Protein AF-A0A101E761-F1 (afdb_monomer_lite)

Structure (mmCIF, N/CA/C/O backbone):
data_AF-A0A101E761-F1
#
_entry.id   AF-A0A101E761-F1
#
loop_
_atom_site.group_PDB
_atom_site.id
_atom_site.type_symbol
_atom_site.label_atom_id
_atom_site.label_alt_id
_atom_site.label_comp_id
_atom_site.label_asym_id
_atom_site.label_entity_id
_atom_site.label_seq_id
_atom_site.pdbx_PDB_ins_code
_atom_site.Cartn_x
_atom_site.Cartn_y
_atom_site.Cartn_z
_atom_site.occupancy
_atom_site.B_iso_or_equiv
_atom_site.auth_seq_id
_atom_site.auth_comp_id
_atom_site.auth_asym_id
_atom_site.auth_atom_id
_atom_site.pdbx_PDB_model_num
ATOM 1 N N . MET A 1 1 ? -20.267 7.937 5.409 1.00 57.31 1 MET A N 1
ATOM 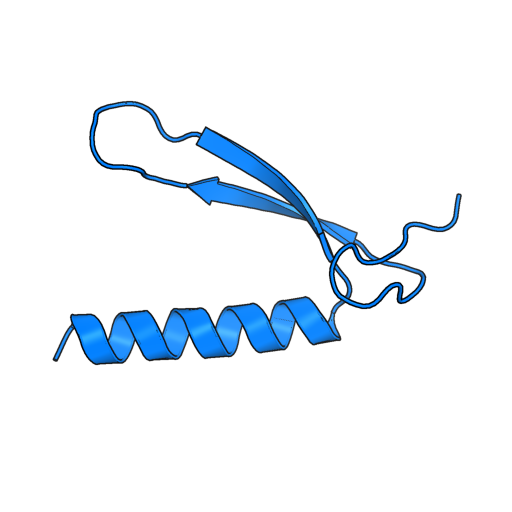2 C CA . MET A 1 1 ? -19.778 6.805 4.590 1.00 57.31 1 MET A CA 1
ATOM 3 C C . MET A 1 1 ? -18.605 6.175 5.318 1.00 57.31 1 MET A C 1
ATOM 5 O O . MET A 1 1 ? -17.713 6.907 5.724 1.00 57.31 1 MET A O 1
ATOM 9 N N . VAL A 1 2 ? -18.638 4.866 5.574 1.00 70.56 2 VAL A N 1
ATOM 10 C CA . VAL A 1 2 ? -17.531 4.172 6.250 1.00 70.56 2 VAL A CA 1
ATOM 11 C C . VAL A 1 2 ? -16.596 3.636 5.176 1.00 70.56 2 VAL A C 1
ATOM 13 O O . VAL A 1 2 ? -16.916 2.646 4.529 1.00 70.56 2 VAL A O 1
ATOM 16 N N . ASN A 1 3 ? -15.456 4.295 4.979 1.00 85.94 3 ASN A N 1
ATOM 17 C CA . ASN A 1 3 ? -14.416 3.788 4.088 1.00 85.94 3 ASN A CA 1
ATOM 18 C C . ASN A 1 3 ? -13.780 2.552 4.734 1.00 85.94 3 ASN A C 1
ATOM 20 O O . ASN A 1 3 ? -13.284 2.635 5.863 1.00 85.94 3 ASN A O 1
ATOM 24 N N . GLN A 1 4 ? -13.825 1.418 4.040 1.00 93.81 4 GLN A N 1
ATOM 25 C CA . GLN A 1 4 ? -13.241 0.156 4.491 1.00 93.81 4 GLN A CA 1
ATOM 26 C C . GLN A 1 4 ? -11.911 -0.093 3.786 1.00 93.81 4 GLN A C 1
ATOM 28 O O . GLN A 1 4 ? -11.744 0.259 2.622 1.00 93.81 4 GLN A O 1
ATOM 33 N N . CYS A 1 5 ? -10.958 -0.669 4.511 1.00 92.56 5 CYS A N 1
ATOM 34 C CA . CYS A 1 5 ? -9.662 -1.046 3.969 1.00 92.56 5 CYS A CA 1
ATOM 35 C C . CYS A 1 5 ? -9.827 -2.208 2.987 1.00 92.56 5 CYS A C 1
ATOM 37 O O . CYS A 1 5 ? -10.376 -3.242 3.361 1.00 92.56 5 CYS A O 1
ATOM 39 N N . GLU A 1 6 ? -9.282 -2.081 1.781 1.00 90.19 6 GLU A N 1
ATOM 40 C CA . GLU A 1 6 ? -9.361 -3.117 0.741 1.00 90.19 6 GLU A CA 1
ATOM 41 C C . GLU A 1 6 ? -8.558 -4.382 1.086 1.00 90.19 6 GLU A C 1
ATOM 43 O O . GLU A 1 6 ? -8.802 -5.440 0.519 1.00 90.19 6 GLU A O 1
ATOM 48 N N . PHE A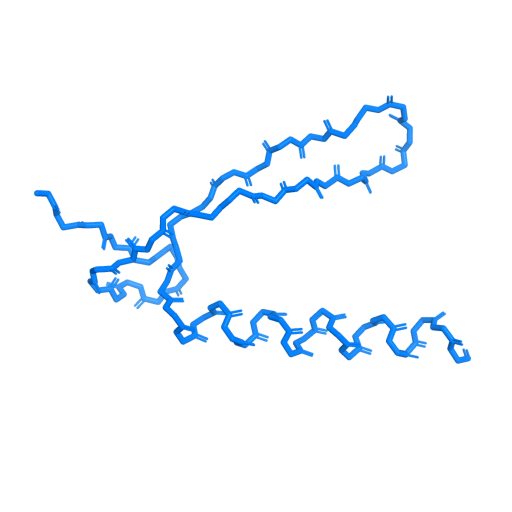 1 7 ? -7.632 -4.305 2.050 1.00 88.56 7 PHE A N 1
ATOM 49 C CA . PHE A 1 7 ? -6.781 -5.434 2.446 1.00 88.56 7 PHE A CA 1
ATOM 50 C C . PHE A 1 7 ? -7.293 -6.210 3.661 1.00 88.56 7 PHE A C 1
ATOM 52 O O . PHE A 1 7 ? -7.097 -7.418 3.747 1.00 88.56 7 PHE A O 1
ATOM 59 N N . CYS A 1 8 ? -7.893 -5.526 4.637 1.00 91.44 8 CYS A N 1
ATOM 60 C CA . CYS A 1 8 ? -8.266 -6.133 5.922 1.00 91.44 8 CYS A CA 1
ATOM 61 C C . CYS A 1 8 ? -9.699 -5.822 6.376 1.00 91.44 8 CYS A C 1
ATOM 63 O O . CYS A 1 8 ? -10.102 -6.272 7.445 1.00 91.44 8 CYS A O 1
ATOM 65 N N . GLY A 1 9 ? -10.459 -5.027 5.614 1.00 91.56 9 GLY A N 1
ATOM 66 C CA . GLY A 1 9 ? -11.836 -4.642 5.943 1.00 91.56 9 GLY A CA 1
ATOM 67 C C . GLY A 1 9 ? -11.979 -3.626 7.083 1.00 91.56 9 GLY A C 1
ATOM 68 O O . GLY A 1 9 ? -13.098 -3.265 7.448 1.00 91.56 9 GLY A O 1
ATOM 69 N N . GLU A 1 10 ? -10.874 -3.139 7.658 1.00 92.44 10 GLU A N 1
ATOM 70 C CA . GLU A 1 10 ? -10.914 -2.191 8.771 1.00 92.44 10 GLU A CA 1
ATOM 71 C C . GLU A 1 10 ? -11.598 -0.874 8.379 1.00 92.44 10 GLU A C 1
ATOM 73 O O . GLU A 1 10 ? -11.375 -0.321 7.300 1.00 92.44 10 GLU A O 1
ATOM 78 N N . LYS A 1 11 ? -12.454 -0.375 9.273 1.00 89.75 11 LYS A N 1
ATOM 79 C CA . LYS A 1 11 ? -13.209 0.867 9.086 1.00 89.75 11 LYS A CA 1
ATOM 80 C C . LYS A 1 11 ? -12.288 2.083 9.248 1.00 89.75 11 LYS A C 1
ATOM 82 O O . LYS A 1 11 ? -11.284 2.017 9.948 1.00 89.75 11 LYS A O 1
ATOM 87 N N . ASN A 1 12 ? -12.668 3.216 8.657 1.00 87.06 12 ASN A N 1
ATOM 88 C CA . ASN A 1 12 ? -11.895 4.470 8.650 1.00 87.06 12 ASN A CA 1
ATOM 89 C C . ASN A 1 12 ? -10.597 4.400 7.827 1.00 87.06 12 ASN A C 1
ATOM 91 O O . ASN A 1 12 ? -9.601 5.055 8.145 1.00 87.06 12 ASN A O 1
ATOM 95 N N . ALA A 1 13 ? -10.615 3.626 6.742 1.00 91.06 13 ALA A N 1
ATOM 96 C CA . ALA A 1 13 ? -9.532 3.622 5.771 1.00 91.06 13 ALA A CA 1
ATOM 97 C C . ALA A 1 13 ? -9.419 4.972 5.046 1.00 91.06 13 ALA A C 1
ATOM 99 O O . ALA A 1 13 ? -10.412 5.667 4.799 1.00 91.06 13 ALA A O 1
ATOM 100 N N . LYS A 1 14 ? -8.189 5.338 4.686 1.00 89.75 14 LYS A N 1
ATOM 101 C CA . LYS A 1 14 ? -7.889 6.555 3.931 1.00 89.75 14 LYS A CA 1
ATOM 102 C C . LYS A 1 14 ? -7.555 6.193 2.493 1.00 89.75 14 LYS A C 1
ATOM 104 O O . LYS A 1 14 ? -6.905 5.181 2.238 1.00 89.75 14 LYS A O 1
ATOM 109 N N . ARG A 1 15 ? -7.960 7.054 1.561 1.00 90.56 15 ARG A N 1
ATOM 110 C CA . ARG A 1 15 ? -7.536 6.950 0.165 1.00 90.56 15 ARG A CA 1
ATOM 111 C C . ARG A 1 15 ? -6.044 7.259 0.072 1.00 90.56 15 ARG A C 1
ATOM 113 O O . ARG A 1 15 ? -5.589 8.283 0.577 1.00 90.56 15 ARG A O 1
ATOM 120 N N . VAL A 1 16 ? -5.297 6.371 -0.563 1.00 88.50 16 VAL A N 1
ATOM 121 C CA . VAL A 1 16 ? -3.879 6.529 -0.882 1.00 88.50 16 VAL A CA 1
ATOM 122 C C . VAL A 1 16 ? -3.731 6.256 -2.369 1.00 88.50 16 VAL A C 1
ATOM 124 O O . VAL A 1 16 ? -4.221 5.241 -2.845 1.00 88.50 16 VAL A O 1
ATOM 127 N N . CYS A 1 17 ? -3.078 7.162 -3.089 1.00 86.50 17 CYS A N 1
ATOM 128 C CA . CYS A 1 17 ? -2.778 6.996 -4.506 1.00 86.50 17 CYS A CA 1
ATOM 129 C C . CYS A 1 17 ? -1.272 6.798 -4.678 1.00 86.50 17 CYS A C 1
ATOM 131 O O . CYS A 1 17 ? -0.476 7.458 -4.008 1.00 86.50 17 CYS A O 1
ATOM 133 N N . THR A 1 18 ? -0.893 5.840 -5.515 1.00 82.50 18 THR A N 1
ATOM 134 C CA . THR A 1 18 ? 0.492 5.443 -5.759 1.00 82.50 18 THR A CA 1
ATOM 135 C C . THR A 1 18 ? 0.748 5.473 -7.252 1.00 82.50 18 THR A C 1
ATOM 137 O O . THR A 1 18 ? -0.033 4.929 -8.030 1.00 82.50 18 THR A O 1
ATOM 140 N N . LEU A 1 19 ? 1.851 6.104 -7.639 1.00 82.81 19 LEU A N 1
ATOM 141 C CA . LEU A 1 19 ? 2.328 6.091 -9.013 1.00 82.81 19 LEU A CA 1
ATOM 142 C C . LEU A 1 19 ? 3.133 4.815 -9.239 1.00 82.81 19 LEU A C 1
ATOM 144 O O . LEU A 1 19 ? 4.140 4.580 -8.568 1.00 82.81 19 LEU A O 1
ATOM 148 N N . VAL A 1 20 ? 2.662 3.987 -10.162 1.00 81.12 20 VAL A N 1
ATOM 149 C CA . VAL A 1 20 ? 3.326 2.756 -10.576 1.00 81.12 20 VAL A CA 1
ATOM 150 C C . VAL A 1 20 ? 4.035 3.028 -11.895 1.00 81.12 20 VAL A C 1
ATOM 152 O O . VAL A 1 20 ? 3.405 3.352 -12.902 1.00 81.12 20 VAL A O 1
ATOM 155 N N . PHE A 1 21 ? 5.359 2.896 -11.871 1.00 75.06 21 PHE A N 1
ATOM 156 C CA . PHE A 1 21 ? 6.203 2.901 -13.058 1.00 75.06 21 PHE A CA 1
ATOM 157 C C . PHE A 1 21 ? 6.384 1.444 -13.487 1.00 75.06 21 PHE A C 1
ATOM 159 O O . PHE A 1 21 ? 7.229 0.738 -12.940 1.00 75.06 21 PHE A O 1
ATOM 166 N N . ALA A 1 22 ? 5.528 0.966 -14.387 1.00 69.31 22 ALA A N 1
ATOM 167 C CA . ALA A 1 22 ? 5.838 -0.230 -15.162 1.00 69.31 22 ALA A CA 1
ATOM 168 C C . ALA A 1 22 ? 6.740 0.202 -16.327 1.00 69.31 22 ALA A C 1
ATOM 170 O O . ALA A 1 22 ? 6.538 1.294 -16.863 1.00 69.31 22 ALA A O 1
ATOM 171 N N . ASP A 1 23 ? 7.753 -0.604 -16.654 1.00 61.53 23 ASP A N 1
ATOM 172 C CA . ASP A 1 23 ? 8.636 -0.358 -17.797 1.00 61.53 23 ASP A CA 1
ATOM 173 C C . ASP A 1 23 ? 7.796 -0.010 -19.037 1.00 61.53 23 ASP A C 1
ATOM 175 O O . ASP A 1 23 ? 6.828 -0.702 -19.344 1.00 61.53 23 ASP A O 1
ATOM 179 N N . GLU A 1 24 ? 8.190 1.073 -19.714 1.00 58.34 24 GLU A N 1
ATOM 180 C CA . GLU A 1 24 ? 7.585 1.673 -20.917 1.00 58.34 24 GLU A CA 1
ATOM 181 C C . GLU A 1 24 ? 6.589 2.842 -20.688 1.00 58.34 24 GLU A C 1
ATOM 183 O O . GLU A 1 24 ? 5.366 2.759 -20.781 1.00 58.34 24 GLU A O 1
ATOM 188 N N . ASN A 1 25 ? 7.200 4.020 -20.514 1.00 60.38 25 ASN A N 1
ATOM 189 C CA . ASN A 1 25 ? 6.764 5.346 -20.980 1.00 60.38 25 ASN A CA 1
ATOM 190 C C . ASN A 1 25 ? 5.602 6.087 -20.299 1.00 60.38 25 ASN A C 1
ATOM 192 O O . ASN A 1 25 ? 5.549 7.307 -20.465 1.00 60.38 25 ASN A O 1
ATOM 196 N N . TYR A 1 26 ? 4.740 5.461 -19.488 1.00 68.94 26 TYR A N 1
ATOM 197 C CA . TYR A 1 26 ? 3.672 6.204 -18.793 1.00 68.94 26 TYR A CA 1
ATOM 198 C C . TYR A 1 26 ? 3.437 5.742 -17.346 1.00 68.94 26 TYR A C 1
ATOM 200 O O . TYR A 1 26 ? 2.957 4.627 -17.134 1.00 68.94 26 TYR A O 1
ATOM 208 N N . PRO A 1 27 ? 3.709 6.591 -16.332 1.00 76.56 27 PRO A N 1
ATOM 209 C CA . PRO A 1 27 ? 3.348 6.276 -14.957 1.00 76.56 27 PRO A CA 1
ATOM 210 C C . PRO A 1 27 ? 1.827 6.212 -14.814 1.00 76.56 27 PRO A C 1
ATOM 212 O O . PRO A 1 27 ? 1.112 7.133 -15.209 1.00 76.56 27 PRO A O 1
ATOM 215 N N . GLN A 1 28 ? 1.337 5.129 -14.218 1.00 80.31 28 GLN A N 1
ATOM 216 C CA . GLN A 1 28 ? -0.083 4.952 -13.930 1.00 80.31 28 GLN A CA 1
ATOM 217 C C . GLN A 1 28 ? -0.361 5.256 -12.458 1.00 80.31 28 GLN A C 1
ATOM 219 O O . GLN A 1 28 ? 0.312 4.737 -11.566 1.00 80.31 28 GLN A O 1
ATOM 224 N N . GLU A 1 29 ? -1.360 6.098 -12.194 1.00 85.19 29 GLU A N 1
ATOM 225 C CA . GLU A 1 29 ? -1.843 6.343 -10.836 1.00 85.19 29 GLU A CA 1
ATOM 226 C C . GLU A 1 29 ? -2.864 5.274 -10.437 1.00 85.19 29 GLU A C 1
ATOM 228 O O . GLU A 1 29 ? -3.898 5.111 -11.082 1.00 85.19 29 GLU A O 1
ATOM 233 N N . TYR A 1 30 ? -2.593 4.586 -9.331 1.00 84.38 30 TYR A N 1
ATOM 234 C CA . TYR A 1 30 ? -3.522 3.652 -8.709 1.00 84.38 30 TYR A CA 1
ATOM 235 C C . TYR A 1 30 ? -3.918 4.150 -7.327 1.00 84.38 30 TYR A C 1
ATOM 237 O O . TYR A 1 30 ? -3.062 4.403 -6.480 1.00 84.38 30 TYR A O 1
ATOM 245 N N . CYS A 1 31 ? -5.221 4.276 -7.084 1.00 87.50 31 CYS A N 1
ATOM 246 C CA . CYS A 1 31 ? -5.763 4.687 -5.795 1.00 87.50 31 CYS A CA 1
ATOM 247 C C . CYS A 1 31 ? -6.445 3.522 -5.086 1.00 87.50 31 CYS A C 1
ATOM 249 O O . CYS A 1 31 ? -7.246 2.817 -5.688 1.00 87.50 31 CYS A O 1
ATOM 251 N N . TRP A 1 32 ? -6.191 3.404 -3.787 1.00 88.69 32 TRP A N 1
ATOM 252 C CA . TRP A 1 32 ? -6.756 2.380 -2.913 1.00 88.69 32 TRP A CA 1
ATOM 253 C C . TRP A 1 32 ? -7.201 2.965 -1.573 1.00 88.69 32 TRP A C 1
ATOM 255 O O . TRP A 1 32 ? -6.659 3.967 -1.096 1.00 88.69 32 TRP A O 1
ATOM 265 N N . LEU A 1 33 ? -8.186 2.331 -0.943 1.00 92.56 33 LEU A N 1
ATOM 266 C CA . LEU A 1 33 ? -8.596 2.602 0.431 1.00 92.56 33 LEU A CA 1
ATOM 267 C C . LEU A 1 33 ? -7.814 1.685 1.373 1.00 92.56 33 LEU A C 1
ATOM 269 O O . LEU A 1 33 ? -8.040 0.480 1.431 1.00 92.56 33 LEU A O 1
ATOM 273 N N . ILE A 1 34 ? -6.905 2.261 2.159 1.00 92.75 34 ILE A N 1
ATOM 274 C CA . ILE A 1 34 ? -6.026 1.507 3.058 1.00 92.75 34 ILE A CA 1
ATOM 275 C C . ILE A 1 34 ? -6.081 2.061 4.488 1.00 92.75 34 ILE A C 1
ATOM 277 O O . ILE A 1 34 ? -6.122 3.275 4.706 1.00 92.75 34 ILE A O 1
ATOM 281 N N . CYS A 1 35 ? -6.100 1.180 5.492 1.00 92.75 35 CYS A N 1
ATOM 282 C CA . CYS A 1 35 ? -5.970 1.583 6.894 1.00 92.75 35 CYS A CA 1
ATOM 283 C C . CYS A 1 35 ? -4.502 1.876 7.258 1.00 92.75 35 CYS A C 1
ATOM 285 O O . CYS A 1 35 ? -3.569 1.453 6.571 1.00 92.75 35 CYS A O 1
ATOM 287 N N . GLU A 1 36 ? -4.271 2.590 8.364 1.00 89.19 36 GLU A N 1
ATOM 288 C CA . GLU A 1 36 ? -2.911 2.959 8.796 1.00 89.19 36 GLU A CA 1
ATOM 289 C C . GLU A 1 36 ? -2.027 1.731 9.094 1.00 89.19 36 GLU A C 1
ATOM 291 O O . GLU A 1 36 ? -0.822 1.773 8.839 1.00 89.19 36 GLU A O 1
ATOM 296 N N . LYS A 1 37 ?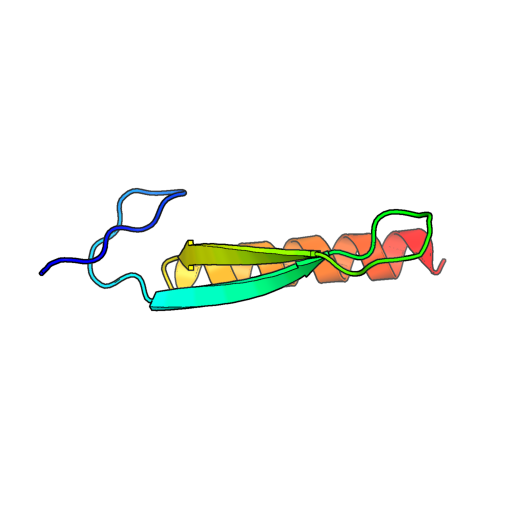 -2.609 0.620 9.572 1.00 90.19 37 LYS A N 1
ATOM 297 C CA . LYS A 1 37 ? -1.875 -0.630 9.826 1.00 90.19 37 LYS A CA 1
ATOM 298 C C . LYS A 1 37 ? -1.325 -1.225 8.527 1.00 90.19 37 LYS A C 1
ATOM 300 O O . LYS A 1 37 ? -0.111 -1.369 8.387 1.00 90.19 37 LYS A O 1
ATOM 305 N 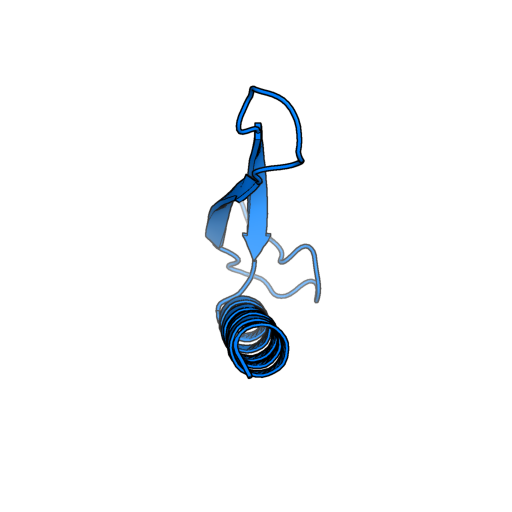N . CYS A 1 38 ? -2.199 -1.496 7.556 1.00 88.56 38 CYS A N 1
ATOM 306 C CA . CYS A 1 38 ? -1.805 -2.055 6.260 1.00 88.56 38 CYS A CA 1
ATOM 307 C C . CYS A 1 38 ? -0.848 -1.121 5.509 1.00 88.56 38 CYS A C 1
ATOM 309 O O . CYS A 1 38 ? 0.111 -1.583 4.897 1.00 88.56 38 CYS A O 1
ATOM 311 N N . LYS A 1 39 ? -1.037 0.200 5.621 1.00 86.75 39 LYS A N 1
ATOM 312 C CA . LYS A 1 39 ? -0.125 1.199 5.048 1.00 86.75 39 LYS A CA 1
ATOM 313 C C . LYS A 1 39 ? 1.291 1.103 5.626 1.00 86.75 39 LYS A C 1
ATOM 315 O O . LYS A 1 39 ? 2.259 1.210 4.873 1.00 86.75 39 LYS A O 1
ATOM 320 N N . ARG A 1 40 ? 1.437 0.914 6.944 1.00 86.38 40 ARG A N 1
ATOM 321 C CA . ARG A 1 40 ? 2.753 0.717 7.582 1.00 86.38 40 ARG A CA 1
ATOM 322 C C . ARG A 1 40 ? 3.408 -0.583 7.124 1.00 86.38 40 ARG A C 1
ATOM 324 O O . ARG A 1 40 ? 4.581 -0.559 6.770 1.00 86.38 40 ARG A O 1
ATOM 331 N N . GLU A 1 41 ? 2.658 -1.682 7.077 1.00 83.88 41 GLU A N 1
ATOM 332 C CA . GLU A 1 41 ? 3.173 -2.973 6.600 1.00 83.88 41 GLU A CA 1
ATOM 333 C C . GLU A 1 41 ? 3.640 -2.906 5.139 1.00 83.88 41 GLU A C 1
ATOM 335 O O . GLU A 1 41 ? 4.724 -3.397 4.822 1.00 83.88 41 GLU A O 1
ATOM 340 N N . MET A 1 42 ? 2.875 -2.242 4.262 1.00 77.88 42 MET A N 1
ATOM 341 C CA . MET A 1 42 ? 3.266 -2.004 2.869 1.00 77.88 42 MET A CA 1
ATOM 342 C C . MET A 1 42 ? 4.582 -1.229 2.782 1.00 77.88 42 MET A C 1
ATOM 344 O O . MET A 1 42 ? 5.500 -1.672 2.099 1.00 77.88 42 MET A O 1
ATOM 348 N N . LYS A 1 43 ? 4.715 -0.118 3.524 1.00 71.56 43 LYS A N 1
ATOM 349 C CA . LYS A 1 43 ? 5.964 0.661 3.562 1.00 71.56 43 LYS A CA 1
ATOM 350 C C . LYS A 1 43 ? 7.159 -0.188 3.993 1.00 71.56 43 LYS A C 1
ATOM 352 O O . LYS A 1 43 ? 8.205 -0.100 3.363 1.00 71.56 43 LYS A O 1
ATOM 357 N N . LEU A 1 44 ? 7.003 -1.018 5.026 1.00 67.94 44 LEU A N 1
ATOM 358 C CA . LEU A 1 44 ? 8.073 -1.893 5.512 1.00 67.94 44 LEU A CA 1
ATOM 359 C C . LEU A 1 44 ? 8.486 -2.932 4.460 1.00 67.94 44 LEU A C 1
ATOM 361 O O . LEU A 1 44 ? 9.679 -3.125 4.232 1.00 67.94 44 LEU A O 1
ATOM 365 N N . LYS A 1 45 ? 7.517 -3.564 3.784 1.00 63.72 45 LYS A N 1
ATOM 366 C CA . LYS A 1 45 ? 7.791 -4.536 2.713 1.00 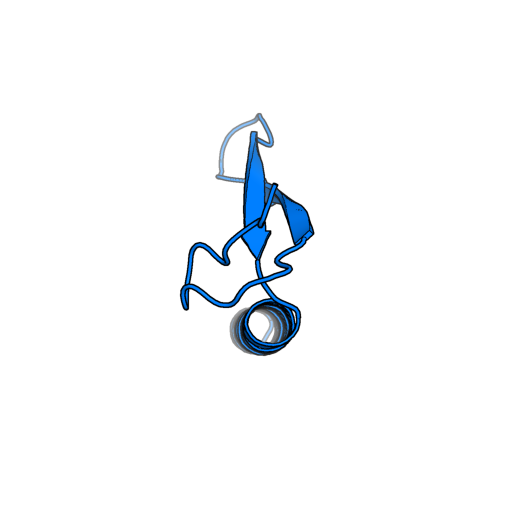63.72 45 LYS A CA 1
ATOM 367 C C . LYS A 1 45 ? 8.457 -3.885 1.501 1.00 63.72 45 LYS A C 1
ATOM 369 O O . LYS A 1 45 ? 9.465 -4.401 1.033 1.00 63.72 45 LYS A O 1
ATOM 374 N N . THR A 1 46 ? 7.953 -2.744 1.028 1.00 63.31 46 THR A N 1
ATOM 375 C CA . THR A 1 46 ? 8.564 -2.005 -0.090 1.00 63.31 46 THR A CA 1
ATOM 376 C C . THR A 1 46 ? 9.993 -1.581 0.241 1.00 63.31 46 THR A C 1
ATOM 378 O O . THR A 1 46 ? 10.884 -1.747 -0.584 1.00 63.31 46 THR A O 1
ATOM 381 N N . MET A 1 47 ? 10.237 -1.092 1.461 1.00 48.56 47 MET A N 1
ATOM 382 C CA . MET A 1 47 ? 11.574 -0.692 1.902 1.00 48.56 47 MET A CA 1
ATOM 383 C C . MET A 1 47 ? 12.536 -1.886 1.943 1.00 48.56 47 MET A C 1
ATOM 385 O O . MET A 1 47 ? 13.664 -1.762 1.479 1.00 48.56 47 MET A O 1
ATOM 389 N N . LYS A 1 48 ? 12.079 -3.061 2.402 1.00 50.69 48 LYS A N 1
ATOM 390 C CA . LYS A 1 48 ? 12.869 -4.299 2.350 1.00 50.69 48 LYS A CA 1
ATOM 391 C C . LYS A 1 48 ? 13.239 -4.687 0.911 1.00 50.69 48 LYS A C 1
ATOM 393 O O . LYS A 1 48 ? 14.404 -4.951 0.648 1.00 50.69 4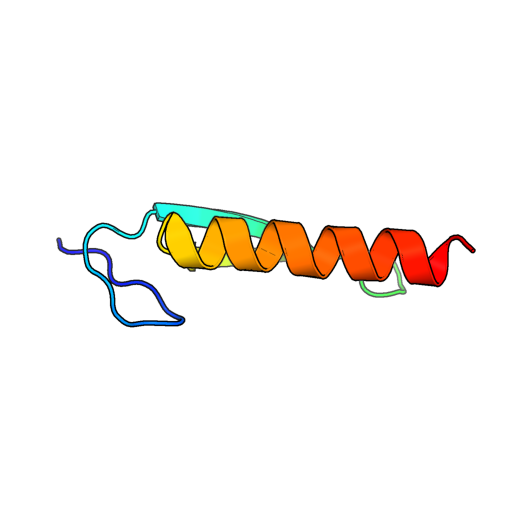8 LYS A O 1
ATOM 398 N N . VAL A 1 49 ? 12.279 -4.650 -0.017 1.00 53.31 49 VAL A N 1
ATOM 399 C CA . VAL A 1 49 ? 12.518 -4.977 -1.437 1.00 53.31 49 VAL A CA 1
ATOM 400 C C . VAL A 1 49 ? 13.509 -4.007 -2.087 1.00 53.31 49 VAL A C 1
ATOM 402 O O . VAL A 1 49 ? 14.346 -4.435 -2.875 1.00 53.31 49 VAL A O 1
ATOM 405 N N . LEU A 1 50 ? 13.442 -2.711 -1.763 1.00 55.84 50 LEU A N 1
ATOM 406 C CA . LEU A 1 50 ? 14.395 -1.720 -2.275 1.00 55.84 50 LEU A CA 1
ATOM 407 C C . LEU A 1 50 ? 15.813 -1.955 -1.742 1.00 55.84 50 LEU A C 1
ATOM 409 O O . LEU A 1 50 ? 16.763 -1.829 -2.504 1.00 55.84 50 LEU A O 1
ATOM 413 N N . VAL A 1 51 ? 15.952 -2.328 -0.466 1.00 56.44 51 VAL A N 1
ATOM 414 C CA . VAL A 1 51 ? 17.254 -2.664 0.133 1.00 56.44 51 VAL A CA 1
ATOM 415 C C . VAL A 1 51 ? 17.829 -3.945 -0.478 1.00 56.44 51 VAL A C 1
ATOM 417 O O . VAL A 1 51 ? 19.007 -3.972 -0.804 1.00 56.44 51 VAL A O 1
ATOM 420 N N . GLU A 1 52 ? 17.011 -4.980 -0.689 1.00 56.62 52 GLU A N 1
ATOM 421 C CA . GLU A 1 52 ? 17.456 -6.249 -1.292 1.00 56.62 52 GLU A CA 1
ATOM 422 C C . GLU A 1 52 ? 17.779 -6.128 -2.792 1.00 56.62 52 GLU A C 1
ATOM 424 O O . GLU A 1 52 ? 18.629 -6.858 -3.283 1.00 56.62 52 GLU A O 1
ATOM 429 N N . LYS A 1 53 ? 17.134 -5.214 -3.532 1.00 55.62 53 LYS A N 1
ATOM 430 C CA . LYS A 1 53 ? 17.457 -4.952 -4.949 1.00 55.62 53 LYS A CA 1
ATOM 431 C C . LYS A 1 53 ? 18.647 -4.011 -5.156 1.00 55.62 53 LYS A C 1
ATOM 433 O O . LYS A 1 53 ? 19.168 -3.958 -6.265 1.00 55.62 53 LYS A O 1
ATOM 438 N N . ALA A 1 54 ? 19.021 -3.233 -4.142 1.00 54.78 54 ALA A N 1
ATOM 439 C CA . ALA A 1 54 ? 20.131 -2.282 -4.205 1.00 54.78 54 ALA A CA 1
ATOM 440 C C . ALA A 1 54 ? 21.455 -2.845 -3.648 1.00 54.78 54 ALA A C 1
ATOM 442 O O . ALA A 1 54 ? 22.434 -2.102 -3.586 1.00 54.78 54 ALA A O 1
ATOM 443 N N . GLY A 1 55 ? 21.465 -4.111 -3.212 1.00 43.53 55 GLY A N 1
ATOM 444 C CA . GLY A 1 55 ? 22.629 -4.820 -2.671 1.00 43.53 55 GLY A CA 1
ATOM 445 C C . GLY A 1 55 ? 23.282 -5.764 -3.667 1.00 43.53 55 GLY A C 1
ATOM 446 O O . GLY A 1 55 ? 22.556 -6.309 -4.528 1.00 43.53 55 GLY A O 1
#

Secondary structure (DSSP, 8-state):
--PBPTTT--BS-EEEEEEE--SSS-PEEEEEEE-HHHHHHHHHHHHHHHHHH--

Radius of gyration: 13.57 Å; chains: 1; bounding box: 42×13×31 Å

Sequence (55 aa):
MVNQCEFCGEKNAKRVCTLVFADENYPQEYCWLICEKCKREMKLKTMKVLVEKAG

Foldseek 3Di:
DFQAFPPPRDTPFDKDWDFDDDPDDDTDIDIGGHDPVVVVVVVVVVVVVVVVVVD

pLDDT: mean 77.15, std 14.65, range [43.53, 93.81]